Protein AF-A0A847A7P1-F1 (afdb_monomer_lite)

Sequence (71 aa):
PEIAAEVAAYVAYVTPVQGAQEAMADIDPSQVNNPAIFPSESDWTKLKQFRILTPEEDNRYSTAFQRALGL

Secondary structure (DSSP, 8-state):
-HHHHHHHHHH------TTHHHHHHHH-TTTTT-TTTS--HHHHTT--PPPPPPHHHHHHHHHHHHHHHT-

Radius of gyration: 17.79 Å; chains: 1; bounding box: 35×21×43 Å

Foldseek 3Di:
DLVQLLVCVVPVAAGPDPCSLVSVCVVPVVCSPPCRHVNDPVRVVVDDDDDDDDPVRVVVVVVVVVVVVVD

Structure (mmCIF, N/CA/C/O backbone):
data_AF-A0A847A7P1-F1
#
_entry.id   AF-A0A847A7P1-F1
#
loop_
_atom_site.group_PDB
_atom_site.id
_atom_site.type_symbol
_atom_site.label_atom_id
_atom_site.label_alt_id
_atom_site.label_comp_id
_atom_site.label_asym_id
_atom_site.label_entity_id
_atom_site.label_seq_id
_atom_site.pdbx_PDB_ins_code
_atom_site.Cartn_x
_atom_site.Cartn_y
_atom_site.Cartn_z
_atom_site.occupancy
_atom_site.B_iso_or_equiv
_atom_site.auth_seq_id
_atom_site.auth_comp_id
_atom_site.auth_asym_id
_atom_site.auth_atom_id
_atom_site.pdbx_PDB_model_num
ATOM 1 N N . PRO A 1 1 ? -10.681 10.423 10.399 1.00 94.44 1 PRO A N 1
ATOM 2 C CA . PRO A 1 1 ? -10.014 9.093 10.383 1.00 94.44 1 PRO A CA 1
ATOM 3 C C . PRO A 1 1 ? -10.951 7.984 9.887 1.00 94.44 1 PRO A C 1
ATOM 5 O O . PRO A 1 1 ? -10.541 7.118 9.130 1.00 94.44 1 PRO A O 1
ATOM 8 N N . GLU A 1 2 ? -12.220 8.091 10.261 1.00 96.62 2 GLU A N 1
ATOM 9 C CA . GLU A 1 2 ? -13.379 7.261 9.940 1.00 96.62 2 GLU A CA 1
ATOM 10 C C . GLU A 1 2 ? -13.559 7.069 8.431 1.00 96.62 2 GLU A C 1
ATOM 12 O O . GLU A 1 2 ? -13.550 5.942 7.960 1.00 96.62 2 GLU A O 1
ATOM 17 N N . ILE A 1 3 ? -13.596 8.155 7.647 1.00 97.38 3 ILE A N 1
ATOM 18 C CA . ILE A 1 3 ? -13.712 8.063 6.176 1.00 97.38 3 ILE A CA 1
ATOM 19 C C . ILE A 1 3 ? -12.517 7.303 5.579 1.00 97.38 3 ILE A C 1
ATOM 21 O O . ILE A 1 3 ? -12.665 6.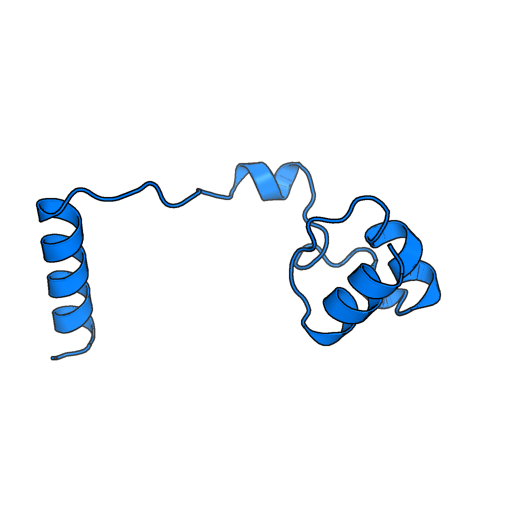508 4.657 1.00 97.38 3 ILE A O 1
ATOM 25 N N . ALA A 1 4 ? -11.311 7.527 6.108 1.00 97.25 4 ALA A N 1
ATOM 26 C CA . ALA A 1 4 ? -10.123 6.828 5.629 1.00 97.25 4 ALA A CA 1
ATOM 27 C C . ALA A 1 4 ? -10.145 5.338 6.005 1.00 97.25 4 ALA A C 1
ATOM 29 O O . ALA A 1 4 ? -9.679 4.516 5.222 1.00 97.25 4 ALA A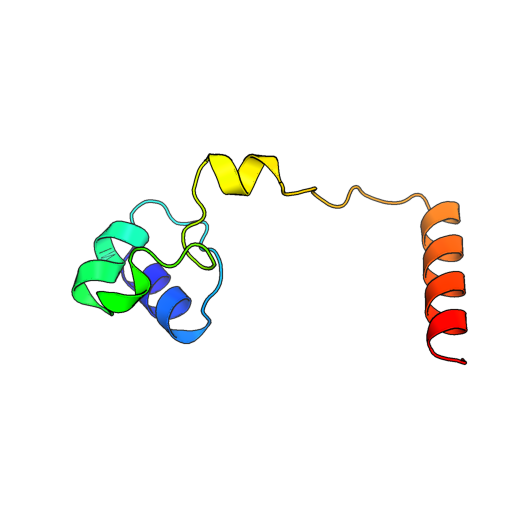 O 1
ATOM 30 N N . ALA A 1 5 ? -10.697 4.996 7.170 1.00 97.38 5 ALA A N 1
ATOM 31 C CA . ALA A 1 5 ? -10.894 3.622 7.609 1.00 97.38 5 ALA A CA 1
ATOM 32 C C . ALA A 1 5 ? -11.979 2.913 6.780 1.00 97.38 5 ALA A C 1
ATOM 34 O O . ALA A 1 5 ? -11.772 1.774 6.385 1.00 97.38 5 ALA A O 1
ATOM 35 N N . GLU A 1 6 ? -13.067 3.598 6.416 1.00 97.56 6 GLU A N 1
ATOM 36 C CA . GLU A 1 6 ? -14.108 3.074 5.520 1.00 97.56 6 GLU A CA 1
ATOM 37 C C . GLU A 1 6 ? -13.544 2.760 4.129 1.00 97.56 6 GLU A C 1
ATOM 39 O O . GLU A 1 6 ? -13.734 1.663 3.601 1.00 97.56 6 GLU A O 1
ATOM 44 N N . VAL A 1 7 ? -12.766 3.688 3.559 1.00 97.38 7 VAL A N 1
ATOM 45 C CA . VAL A 1 7 ? -12.084 3.454 2.279 1.00 97.38 7 VAL A CA 1
ATOM 46 C C . VAL A 1 7 ? -11.106 2.288 2.404 1.00 97.38 7 VAL A C 1
ATOM 48 O O . VAL A 1 7 ? -11.129 1.390 1.565 1.00 97.38 7 VAL A O 1
ATOM 51 N N . ALA A 1 8 ? -10.276 2.264 3.450 1.00 97.19 8 ALA A N 1
ATOM 52 C CA . ALA A 1 8 ? -9.310 1.193 3.675 1.00 97.19 8 ALA A CA 1
ATOM 53 C C . ALA A 1 8 ? -9.980 -0.178 3.865 1.00 97.19 8 ALA A C 1
ATOM 55 O O . ALA A 1 8 ? -9.464 -1.167 3.349 1.00 97.19 8 ALA A O 1
ATOM 56 N N . ALA A 1 9 ? -11.137 -0.239 4.530 1.00 96.56 9 ALA A N 1
ATOM 57 C CA . ALA A 1 9 ? -11.926 -1.458 4.692 1.00 96.56 9 ALA A CA 1
ATOM 58 C C . ALA A 1 9 ? -12.449 -1.967 3.342 1.00 96.56 9 ALA A C 1
ATOM 60 O O . ALA A 1 9 ? -12.433 -3.166 3.079 1.00 96.56 9 ALA A O 1
ATOM 61 N N . TYR A 1 10 ? -12.864 -1.052 2.461 1.00 96.69 10 TYR A N 1
ATOM 62 C CA . TYR A 1 10 ? -13.386 -1.403 1.144 1.00 96.69 10 TYR A CA 1
ATOM 63 C C . TYR A 1 10 ? -12.295 -1.844 0.155 1.00 96.69 10 TYR A C 1
ATOM 65 O O . TYR A 1 10 ? -12.480 -2.826 -0.563 1.00 96.69 10 TYR A O 1
ATOM 73 N N . VAL A 1 11 ? -11.161 -1.130 0.090 1.00 96.00 11 VAL A N 1
ATOM 74 C CA . VAL A 1 11 ? -10.105 -1.393 -0.914 1.00 96.00 11 VAL A CA 1
ATOM 75 C C . VAL A 1 11 ? -8.939 -2.242 -0.407 1.00 96.00 11 VAL A C 1
ATOM 77 O O . VAL A 1 11 ? -8.083 -2.617 -1.206 1.00 96.00 11 VAL A O 1
ATOM 80 N N . ALA A 1 12 ? -8.884 -2.526 0.897 1.00 94.25 12 ALA A N 1
ATOM 81 C CA . ALA A 1 12 ? -7.820 -3.285 1.555 1.00 94.25 12 ALA A CA 1
ATOM 82 C C . ALA A 1 12 ? -6.400 -2.774 1.228 1.00 94.25 12 ALA A C 1
ATOM 84 O O . ALA A 1 12 ? -5.516 -3.546 0.854 1.00 94.25 12 ALA A O 1
ATOM 85 N N . TYR A 1 13 ? -6.181 -1.460 1.362 1.00 94.88 13 TYR A N 1
ATOM 86 C CA . TYR A 1 13 ? -4.904 -0.802 1.062 1.00 94.88 13 TYR A CA 1
ATOM 87 C C . TYR A 1 13 ? -4.388 0.026 2.241 1.00 94.88 13 TYR A C 1
ATOM 89 O O . TYR A 1 13 ? -5.174 0.539 3.039 1.00 94.88 13 TYR A O 1
ATOM 97 N N . VAL A 1 14 ? -3.065 0.204 2.319 1.00 95.31 14 VAL A N 1
ATOM 98 C CA . VAL A 1 14 ? -2.420 0.996 3.377 1.00 95.31 14 VAL A CA 1
ATOM 99 C C . VAL A 1 14 ? -2.863 2.458 3.309 1.00 95.31 14 VAL A C 1
ATOM 101 O O . VAL A 1 14 ? -2.708 3.122 2.283 1.00 95.31 14 VAL A O 1
ATOM 104 N N . THR A 1 15 ? -3.392 2.970 4.420 1.00 94.88 15 THR A N 1
ATOM 105 C CA . THR A 1 15 ? -3.878 4.350 4.549 1.00 94.88 15 THR A CA 1
ATOM 106 C C . THR A 1 15 ? -2.821 5.267 5.178 1.00 94.88 15 THR A C 1
ATOM 108 O O . THR A 1 15 ? -2.159 4.868 6.136 1.00 94.88 15 THR A O 1
ATOM 111 N N . PRO A 1 16 ? -2.648 6.511 4.688 1.00 94.94 16 PRO A N 1
ATOM 112 C CA . PRO A 1 16 ? -1.701 7.465 5.268 1.00 94.94 16 PRO A CA 1
ATOM 113 C C . PRO A 1 16 ? -2.259 8.204 6.497 1.00 94.94 16 PRO A C 1
ATOM 115 O O . PRO A 1 16 ? -1.563 9.030 7.084 1.00 94.94 16 PRO A O 1
ATOM 118 N N . VAL A 1 17 ? -3.529 7.983 6.858 1.00 96.94 17 VAL A N 1
ATOM 119 C CA . VAL A 1 17 ? -4.218 8.752 7.901 1.00 96.94 17 VAL A CA 1
ATOM 120 C C . VAL A 1 17 ? -4.016 8.097 9.264 1.00 96.94 17 VAL A C 1
ATOM 122 O O . VAL A 1 17 ? -4.544 7.019 9.534 1.00 96.94 17 VAL A O 1
ATOM 125 N N . GLN A 1 18 ? -3.297 8.785 10.151 1.00 95.94 18 GLN A N 1
ATOM 126 C CA . GLN A 1 18 ? -3.194 8.397 11.558 1.00 95.94 18 GLN A CA 1
ATOM 127 C C . GLN A 1 18 ? -4.589 8.347 12.207 1.00 95.94 18 GLN A C 1
ATOM 129 O O . GLN A 1 18 ? -5.438 9.199 11.932 1.00 95.94 18 GLN A O 1
ATOM 134 N N . GLY A 1 19 ? -4.840 7.354 13.062 1.00 96.81 19 GLY A N 1
ATOM 135 C CA . GLY A 1 19 ? -6.153 7.150 13.684 1.00 96.81 19 GLY A CA 1
ATOM 136 C C . GLY A 1 19 ? -7.093 6.236 12.888 1.00 96.81 19 GLY A C 1
ATOM 137 O O . GLY A 1 19 ? -8.181 5.912 13.359 1.00 96.81 19 GLY A O 1
ATOM 138 N N . ALA A 1 20 ? -6.733 5.856 11.654 1.00 97.81 20 ALA A N 1
ATOM 139 C CA . ALA A 1 20 ? -7.585 5.005 10.825 1.00 97.81 20 ALA A CA 1
ATOM 140 C C . ALA A 1 20 ? -7.636 3.550 11.319 1.00 97.81 20 ALA A C 1
ATOM 142 O O . ALA A 1 20 ? -8.641 2.880 11.108 1.00 97.81 20 ALA A O 1
ATOM 143 N N . GLN A 1 21 ? -6.588 3.065 11.990 1.00 97.62 21 GLN A N 1
ATOM 144 C CA . GLN A 1 21 ? -6.573 1.717 12.562 1.00 97.62 21 GLN A CA 1
ATOM 145 C C . GLN A 1 21 ? -7.510 1.609 13.766 1.00 97.62 21 GLN A C 1
ATOM 147 O O . GLN A 1 21 ? -8.225 0.625 13.917 1.00 97.62 21 GLN A O 1
ATOM 152 N N . GLU A 1 22 ? -7.551 2.646 14.595 1.00 98.06 22 GLU A N 1
ATOM 153 C CA . GLU A 1 22 ? -8.451 2.747 15.734 1.00 98.06 22 GLU A CA 1
ATOM 154 C C . GLU A 1 22 ? -9.902 2.874 15.262 1.00 98.06 22 GLU A C 1
ATOM 156 O O . GLU A 1 22 ? -10.761 2.129 15.725 1.00 98.06 22 GLU A O 1
ATOM 161 N N . ALA A 1 23 ? -10.164 3.741 14.276 1.00 97.94 23 ALA A N 1
ATOM 162 C CA . ALA A 1 23 ? -11.495 3.895 13.683 1.00 97.94 23 ALA A CA 1
ATOM 163 C C . ALA A 1 23 ? -11.985 2.627 12.955 1.00 97.94 23 ALA A C 1
ATOM 165 O O . ALA A 1 23 ? -13.189 2.402 12.855 1.00 97.94 23 ALA A O 1
ATOM 166 N N . MET A 1 24 ? -11.072 1.769 12.479 1.00 98.12 24 MET A N 1
ATOM 167 C CA . MET A 1 24 ? -11.421 0.480 11.872 1.00 98.12 24 MET A CA 1
ATOM 168 C C . MET A 1 24 ? -12.173 -0.434 12.849 1.00 98.12 24 MET A C 1
ATOM 170 O O . MET A 1 24 ? -12.984 -1.241 12.406 1.00 98.12 24 MET A O 1
ATOM 174 N N . ALA A 1 25 ? -11.958 -0.301 14.162 1.00 97.94 25 ALA A N 1
ATOM 175 C CA . ALA A 1 25 ? -12.625 -1.139 15.157 1.00 97.94 25 ALA A CA 1
ATOM 176 C C . ALA A 1 25 ? -14.155 -0.988 15.146 1.00 97.94 25 ALA A C 1
ATOM 178 O O . ALA A 1 25 ? -14.853 -1.957 15.432 1.00 97.94 25 ALA A O 1
ATOM 179 N N . ASP A 1 26 ? -14.667 0.185 14.765 1.00 97.50 26 ASP A N 1
ATOM 180 C CA . ASP A 1 26 ? -16.107 0.444 14.659 1.00 97.50 26 ASP A CA 1
ATOM 181 C C . ASP A 1 26 ? -16.680 0.074 13.276 1.00 97.50 26 ASP A C 1
ATOM 183 O O . ASP A 1 26 ? -17.894 -0.066 13.127 1.00 97.50 26 ASP A O 1
ATOM 187 N N . ILE A 1 27 ? -15.819 -0.089 12.263 1.00 96.50 27 ILE A N 1
ATOM 188 C CA . ILE A 1 27 ? -16.200 -0.344 10.864 1.00 96.50 27 ILE A CA 1
ATOM 189 C C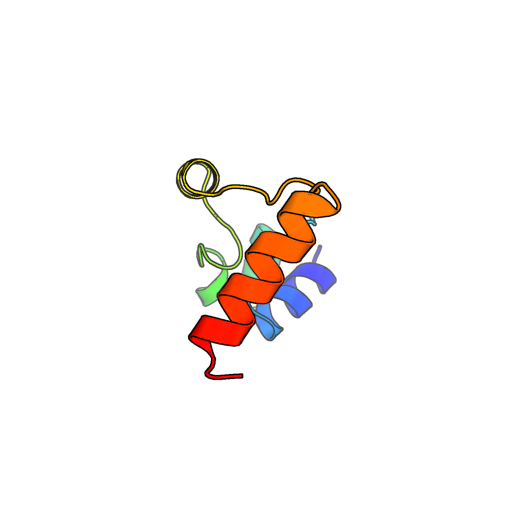 . ILE A 1 27 ? -16.107 -1.834 10.534 1.00 96.50 27 ILE A C 1
ATOM 191 O O . ILE A 1 27 ? -17.095 -2.449 10.139 1.00 96.50 27 ILE A O 1
ATOM 195 N N . ASP A 1 28 ? -14.919 -2.418 10.698 1.00 97.25 28 ASP A N 1
ATOM 196 C CA . ASP A 1 28 ? -14.663 -3.841 10.502 1.00 97.25 28 ASP A CA 1
ATOM 197 C C . ASP A 1 28 ? -13.571 -4.329 11.479 1.00 97.25 28 ASP A C 1
ATOM 199 O O . ASP A 1 28 ? -12.371 -4.286 11.173 1.00 97.25 28 ASP A O 1
ATOM 203 N N . PRO A 1 29 ? -13.967 -4.862 12.652 1.00 96.88 29 PRO A N 1
ATOM 204 C CA . PRO A 1 29 ? -13.040 -5.393 13.649 1.00 96.88 29 PRO A CA 1
ATOM 205 C C . PRO A 1 29 ? -12.084 -6.469 13.115 1.00 96.88 29 PRO A C 1
ATOM 207 O O . PRO A 1 29 ? -10.993 -6.646 13.660 1.00 96.88 29 PRO A O 1
ATOM 210 N N . SER A 1 30 ? -12.468 -7.200 12.059 1.00 96.44 30 SER A N 1
ATOM 211 C CA . SER A 1 30 ? -11.627 -8.254 11.481 1.00 96.44 30 SER A CA 1
ATOM 212 C C . SER A 1 30 ? -10.397 -7.698 10.756 1.00 96.44 30 SER A C 1
ATOM 214 O O . SER A 1 30 ? -9.398 -8.403 10.610 1.00 96.44 30 SER A O 1
ATOM 216 N N . GLN A 1 31 ? -10.446 -6.426 10.344 1.00 96.38 31 GLN A N 1
ATOM 217 C CA . GLN A 1 31 ? -9.403 -5.764 9.560 1.00 96.38 31 GLN A CA 1
ATOM 218 C C . GLN A 1 31 ? -8.448 -4.914 10.404 1.00 96.38 31 GLN A C 1
ATOM 220 O O . GLN A 1 31 ? -7.387 -4.536 9.913 1.00 96.38 31 GLN A O 1
ATOM 225 N N . VAL A 1 32 ? -8.763 -4.653 11.679 1.00 96.94 32 VAL A N 1
ATOM 226 C CA . VAL A 1 32 ? -7.950 -3.801 12.577 1.00 96.94 32 VAL A CA 1
ATOM 227 C C . VAL A 1 32 ? -6.492 -4.263 12.652 1.00 96.94 32 VAL A C 1
ATOM 229 O O . VAL A 1 32 ? -5.579 -3.445 12.703 1.00 96.94 32 VAL A O 1
ATOM 232 N N . ASN A 1 33 ? -6.267 -5.578 12.626 1.00 95.75 33 ASN A N 1
ATOM 233 C CA . ASN A 1 33 ? -4.935 -6.184 12.692 1.00 95.75 33 ASN A CA 1
ATOM 234 C C . ASN A 1 33 ? -4.460 -6.738 11.341 1.00 95.75 33 ASN A C 1
ATOM 236 O O . ASN A 1 33 ? -3.533 -7.545 11.313 1.00 95.75 33 ASN A O 1
ATOM 240 N N . ASN A 1 34 ? -5.095 -6.361 10.225 1.00 96.00 34 ASN A N 1
ATOM 241 C CA . ASN A 1 34 ? -4.674 -6.813 8.904 1.00 96.00 34 ASN A CA 1
ATOM 242 C C . ASN A 1 34 ? -3.371 -6.093 8.493 1.00 96.00 34 ASN A C 1
ATOM 244 O O . ASN A 1 34 ? -3.416 -4.898 8.187 1.00 96.00 34 ASN A O 1
ATOM 248 N N . PRO A 1 35 ? -2.221 -6.792 8.403 1.00 93.88 35 PRO A N 1
ATOM 249 C CA . PRO A 1 35 ? -0.938 -6.164 8.086 1.00 93.88 35 PRO A CA 1
ATOM 250 C C . PRO A 1 35 ? -0.858 -5.632 6.647 1.00 93.88 35 PRO A C 1
ATOM 252 O O . PRO A 1 35 ? 0.037 -4.850 6.341 1.00 93.88 35 PRO A O 1
ATOM 255 N N . ALA A 1 36 ? -1.779 -6.023 5.758 1.00 93.44 36 ALA A N 1
ATOM 256 C CA . ALA A 1 36 ? -1.874 -5.457 4.412 1.00 93.44 36 ALA A CA 1
ATOM 257 C C . ALA A 1 36 ? -2.465 -4.033 4.400 1.00 93.44 36 ALA A C 1
ATOM 259 O O . ALA A 1 36 ? -2.260 -3.295 3.438 1.00 93.44 36 ALA A O 1
ATOM 260 N N . ILE A 1 37 ? -3.176 -3.645 5.465 1.00 96.19 37 ILE A N 1
ATOM 261 C CA . ILE A 1 37 ? -3.788 -2.319 5.639 1.00 96.19 37 ILE A CA 1
ATOM 262 C C . ILE A 1 37 ? -3.013 -1.513 6.689 1.00 96.19 37 ILE A C 1
ATOM 264 O O . ILE A 1 37 ? -2.728 -0.333 6.484 1.00 96.19 37 ILE A O 1
ATOM 268 N N . PHE A 1 38 ? -2.622 -2.166 7.786 1.00 96.56 38 PHE A N 1
ATOM 269 C CA . PHE A 1 38 ? -1.895 -1.572 8.907 1.00 96.56 38 PHE A CA 1
ATOM 270 C C . PHE A 1 38 ? -0.593 -2.349 9.170 1.00 96.56 38 PHE A C 1
ATOM 272 O O . PHE A 1 38 ? -0.539 -3.182 10.078 1.00 96.56 38 PHE A O 1
ATOM 279 N N . PRO A 1 39 ? 0.461 -2.133 8.359 1.00 95.06 39 PRO A N 1
ATOM 280 C CA . PRO A 1 39 ? 1.709 -2.873 8.493 1.00 95.06 39 PRO A CA 1
ATOM 281 C C . PRO A 1 39 ? 2.403 -2.572 9.823 1.00 95.06 39 PRO A C 1
ATOM 283 O O . PRO A 1 39 ? 2.475 -1.417 10.253 1.00 95.06 39 PRO A O 1
ATOM 286 N N . SER A 1 40 ? 2.981 -3.603 10.439 1.00 94.00 40 SER A N 1
ATOM 287 C CA . SER A 1 40 ? 3.802 -3.438 11.640 1.00 94.00 40 SER A CA 1
ATOM 288 C C . SER A 1 40 ? 5.150 -2.788 11.312 1.00 94.00 40 SER A C 1
ATOM 290 O O . SER A 1 40 ? 5.609 -2.818 10.168 1.00 94.00 40 SER A O 1
ATOM 292 N N . GLU A 1 41 ? 5.863 -2.285 12.325 1.00 93.31 41 GLU A N 1
ATOM 293 C CA . GLU A 1 41 ? 7.248 -1.809 12.159 1.00 93.31 41 GLU A CA 1
ATOM 294 C C . GLU A 1 41 ? 8.149 -2.861 11.496 1.00 93.31 41 GLU A C 1
ATOM 296 O O . GLU A 1 41 ? 8.963 -2.535 10.632 1.00 93.31 41 GLU A O 1
ATOM 301 N N . SER A 1 42 ? 7.962 -4.141 11.836 1.00 94.88 42 SER A N 1
ATOM 302 C CA . SER A 1 42 ? 8.735 -5.233 11.240 1.00 94.88 42 SER A CA 1
ATOM 303 C C . SER A 1 42 ? 8.458 -5.415 9.745 1.00 94.88 42 SER A C 1
ATOM 305 O O . SER A 1 42 ? 9.365 -5.781 8.994 1.00 94.88 42 SER A O 1
ATOM 307 N N . ASP A 1 43 ? 7.242 -5.116 9.286 1.00 94.00 43 ASP A N 1
ATOM 308 C CA . ASP A 1 43 ? 6.879 -5.209 7.873 1.00 94.00 43 ASP A CA 1
ATOM 309 C C . ASP A 1 43 ? 7.524 -4.086 7.073 1.00 94.00 43 ASP A C 1
ATOM 311 O O . ASP A 1 43 ? 8.101 -4.348 6.016 1.00 94.00 43 ASP A O 1
ATOM 315 N N . TRP A 1 44 ? 7.561 -2.871 7.629 1.00 92.56 44 TRP A N 1
ATOM 316 C CA . TRP A 1 44 ? 8.234 -1.727 7.012 1.00 92.56 44 TRP A CA 1
ATOM 317 C C . TRP A 1 44 ? 9.716 -1.991 6.720 1.00 92.56 44 TRP A C 1
ATOM 319 O O . TRP A 1 44 ? 10.219 -1.547 5.688 1.00 92.56 44 TRP A O 1
ATOM 329 N N . THR A 1 45 ? 10.410 -2.780 7.549 1.00 94.69 45 THR A N 1
ATOM 330 C CA . THR A 1 45 ? 11.828 -3.122 7.309 1.00 94.69 45 THR A CA 1
ATOM 331 C C . THR A 1 45 ? 12.061 -3.971 6.052 1.00 94.69 45 THR A C 1
ATOM 333 O O . THR A 1 45 ? 13.154 -3.946 5.473 1.00 94.69 45 THR A O 1
ATOM 336 N N . LYS A 1 46 ? 11.039 -4.713 5.607 1.00 93.00 46 LYS A N 1
ATOM 337 C CA . LYS A 1 46 ? 11.106 -5.600 4.437 1.00 93.00 46 LYS A CA 1
ATOM 338 C C . LYS A 1 46 ? 10.864 -4.842 3.131 1.00 93.00 46 LYS A C 1
ATOM 340 O O . LYS A 1 46 ? 11.272 -5.311 2.069 1.00 93.00 46 LYS A O 1
ATOM 345 N N . LEU A 1 47 ? 10.209 -3.685 3.195 1.00 91.62 47 LEU A N 1
ATOM 346 C CA . LEU A 1 47 ? 9.798 -2.926 2.020 1.00 91.62 47 LEU A CA 1
ATOM 347 C C . LEU A 1 47 ? 10.961 -2.120 1.431 1.00 91.62 47 LEU A C 1
ATOM 349 O O . LEU A 1 47 ? 11.876 -1.681 2.130 1.00 91.62 47 LEU A O 1
ATOM 353 N N . LYS A 1 48 ? 10.920 -1.920 0.111 1.00 94.19 48 LYS A N 1
ATOM 354 C CA . LYS A 1 48 ? 11.860 -1.080 -0.639 1.00 94.19 48 LYS A CA 1
ATOM 355 C C . LYS A 1 48 ? 11.058 -0.102 -1.485 1.00 94.19 48 LYS A C 1
ATOM 357 O O . LYS A 1 48 ? 10.230 -0.521 -2.287 1.00 94.19 48 LYS A O 1
ATOM 362 N N . GLN A 1 49 ? 11.299 1.191 -1.303 1.00 92.31 49 GLN A N 1
ATOM 363 C CA . GLN A 1 49 ? 10.714 2.203 -2.177 1.00 92.31 49 GLN A CA 1
ATOM 364 C C . GLN A 1 49 ? 11.432 2.206 -3.524 1.00 92.31 49 GLN A C 1
ATOM 366 O O . GLN A 1 49 ? 12.662 2.121 -3.590 1.00 92.31 49 GLN A O 1
ATOM 371 N N . PHE A 1 50 ? 10.658 2.329 -4.599 1.00 94.69 50 PHE A N 1
ATOM 372 C CA . PHE A 1 50 ? 11.216 2.560 -5.922 1.00 94.69 50 PHE A CA 1
ATOM 373 C C . PHE A 1 50 ? 11.813 3.961 -5.974 1.00 94.69 50 PHE A C 1
ATOM 375 O O . PHE A 1 50 ? 11.139 4.952 -5.697 1.00 94.69 50 PHE A O 1
ATOM 382 N N . ARG A 1 51 ? 13.092 4.040 -6.337 1.00 96.06 51 ARG A N 1
ATOM 383 C CA . ARG A 1 51 ? 13.722 5.320 -6.654 1.00 96.06 51 ARG A CA 1
ATOM 384 C C . ARG A 1 51 ? 13.343 5.763 -8.061 1.00 96.06 51 ARG A C 1
ATOM 386 O O . ARG A 1 51 ? 13.028 4.938 -8.917 1.00 96.06 51 ARG A O 1
ATOM 393 N N . ILE A 1 52 ? 13.483 7.058 -8.31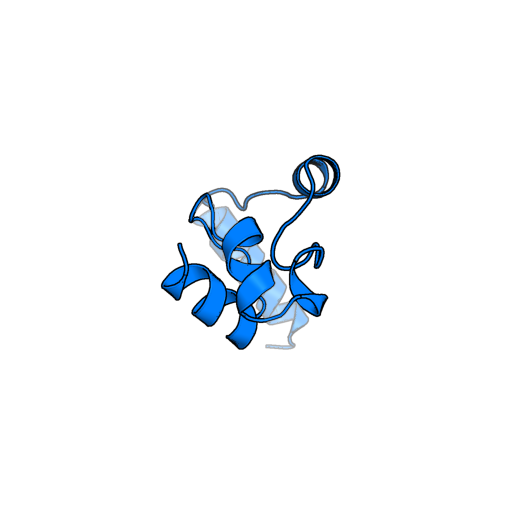3 1.00 97.38 52 ILE A N 1
ATOM 394 C CA . ILE A 1 52 ? 13.427 7.605 -9.668 1.00 97.38 52 ILE A CA 1
ATOM 395 C C . ILE A 1 52 ? 14.572 6.995 -10.494 1.00 97.38 52 ILE A C 1
ATOM 397 O O . ILE A 1 52 ? 15.702 6.842 -10.011 1.00 97.38 52 ILE A O 1
ATOM 401 N N . LEU A 1 53 ? 14.252 6.609 -11.726 1.00 97.81 53 LEU A N 1
ATOM 402 C CA . LEU A 1 53 ? 15.181 6.003 -12.674 1.00 97.81 53 LEU A CA 1
ATOM 403 C C . LEU A 1 53 ? 15.789 7.063 -13.594 1.00 97.81 53 LEU A C 1
ATOM 405 O O . LEU A 1 53 ? 15.151 8.071 -13.899 1.00 97.81 53 LEU A O 1
ATOM 409 N N . THR A 1 54 ? 17.018 6.831 -14.057 1.00 98.50 54 THR A N 1
ATOM 410 C CA . THR A 1 54 ? 17.563 7.610 -15.178 1.00 98.50 54 THR A CA 1
ATOM 411 C C . THR A 1 54 ? 16.894 7.181 -16.493 1.00 98.50 54 THR A C 1
ATOM 413 O O . THR A 1 54 ? 16.360 6.071 -16.567 1.00 98.50 54 THR A O 1
ATOM 416 N N . PRO A 1 55 ? 16.957 7.995 -17.566 1.00 98.50 55 PRO A N 1
ATOM 417 C CA . PRO A 1 55 ? 16.412 7.599 -18.868 1.00 98.50 55 PRO A CA 1
ATOM 418 C C . PRO A 1 55 ? 17.000 6.286 -19.413 1.00 98.50 55 PRO A C 1
ATOM 420 O O . PRO A 1 55 ? 16.293 5.494 -20.028 1.00 98.50 55 PRO A O 1
ATOM 423 N N . GLU A 1 56 ? 18.289 6.032 -19.164 1.00 98.50 56 GLU A N 1
ATOM 424 C CA . GLU A 1 56 ? 18.955 4.787 -19.568 1.00 98.50 56 GLU A CA 1
ATOM 425 C C . GLU A 1 56 ? 18.409 3.574 -18.799 1.00 98.50 56 GLU A C 1
ATOM 427 O O . GLU A 1 56 ? 18.138 2.523 -19.380 1.00 98.50 56 GLU A O 1
ATOM 432 N N . GLU A 1 57 ? 18.214 3.717 -17.487 1.00 98.38 57 GLU A N 1
ATOM 433 C CA . GLU A 1 57 ? 17.680 2.650 -16.641 1.00 98.38 57 GLU A CA 1
ATOM 434 C C . GLU A 1 57 ? 16.226 2.330 -16.969 1.00 98.38 57 GLU A C 1
ATOM 436 O O . GLU A 1 57 ? 15.871 1.154 -17.060 1.00 98.38 57 GLU A O 1
ATOM 441 N N . ASP A 1 58 ? 15.409 3.361 -17.183 1.00 98.19 58 ASP A N 1
ATOM 442 C CA . ASP A 1 58 ? 14.012 3.220 -17.585 1.00 98.19 58 ASP A CA 1
ATOM 443 C C . ASP A 1 58 ? 13.888 2.462 -18.915 1.00 98.19 58 ASP A C 1
ATOM 445 O O . ASP A 1 58 ? 13.161 1.467 -19.002 1.00 98.19 58 ASP A O 1
ATOM 449 N N . ASN A 1 59 ? 14.690 2.838 -19.922 1.00 98.44 59 ASN A N 1
ATOM 450 C CA . ASN A 1 59 ? 14.725 2.135 -21.203 1.00 98.44 59 ASN A CA 1
ATOM 451 C C . ASN A 1 59 ? 15.157 0.669 -21.043 1.00 98.44 59 ASN A C 1
ATOM 453 O O . ASN A 1 59 ? 14.528 -0.235 -21.607 1.00 98.44 59 ASN A O 1
ATOM 457 N N . ARG A 1 60 ? 16.200 0.417 -20.241 1.00 98.50 60 ARG A N 1
ATOM 458 C CA . ARG A 1 60 ? 16.712 -0.933 -19.987 1.00 98.50 60 ARG A CA 1
ATOM 459 C C . ARG A 1 60 ? 15.661 -1.826 -19.330 1.00 98.50 60 ARG A C 1
ATOM 461 O O . ARG A 1 60 ? 15.454 -2.950 -19.793 1.00 98.50 60 ARG A O 1
ATOM 468 N N . TYR A 1 61 ? 15.015 -1.362 -18.261 1.00 97.94 61 TYR A N 1
ATOM 469 C CA . TYR A 1 61 ? 14.028 -2.166 -17.536 1.00 97.94 61 TYR A CA 1
ATOM 470 C C . TYR A 1 61 ? 12.737 -2.348 -18.334 1.00 97.94 61 TYR A C 1
ATOM 472 O O . TYR A 1 61 ? 12.217 -3.461 -18.372 1.00 97.94 61 TYR A O 1
ATOM 480 N N . SER A 1 62 ? 12.277 -1.317 -19.049 1.00 97.62 62 SER A N 1
ATOM 481 C CA . SER A 1 62 ? 11.107 -1.414 -19.930 1.00 97.62 62 SER A CA 1
ATOM 482 C C . SER A 1 62 ? 11.326 -2.425 -21.058 1.00 97.62 62 SER A C 1
ATOM 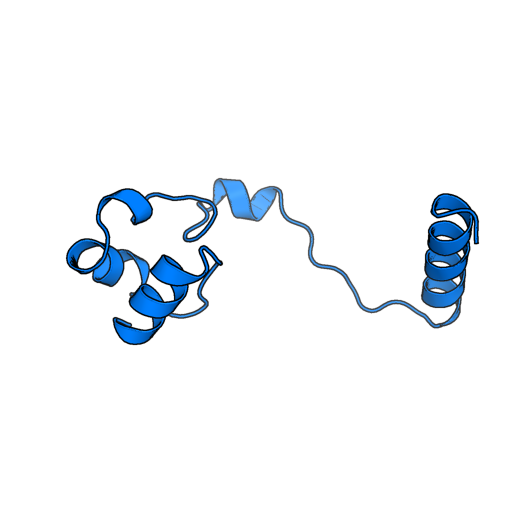484 O O . SER A 1 62 ? 10.481 -3.289 -21.287 1.00 97.62 62 SER A O 1
ATOM 486 N N . THR A 1 63 ? 12.498 -2.399 -21.703 1.00 98.19 63 THR A N 1
ATOM 487 C CA . THR A 1 63 ? 12.858 -3.370 -22.752 1.00 98.19 63 THR A CA 1
ATOM 488 C C . THR A 1 63 ? 12.940 -4.794 -22.197 1.00 98.19 63 THR A C 1
ATOM 490 O O . THR A 1 63 ? 12.462 -5.745 -22.817 1.00 98.19 63 THR A O 1
ATOM 493 N N . ALA A 1 64 ? 13.543 -4.967 -21.015 1.00 98.38 64 ALA A N 1
ATOM 494 C CA . ALA A 1 64 ? 13.620 -6.273 -20.364 1.00 98.38 64 ALA A CA 1
ATOM 495 C C . ALA A 1 64 ? 12.227 -6.819 -20.014 1.00 98.38 64 ALA A C 1
ATOM 497 O O . ALA A 1 64 ? 11.973 -8.008 -20.209 1.00 98.38 64 ALA A O 1
ATOM 498 N N . PHE A 1 65 ? 11.322 -5.954 -19.549 1.00 98.06 65 PHE A N 1
ATOM 499 C CA . PHE A 1 65 ? 9.949 -6.325 -19.229 1.00 98.06 65 PHE A CA 1
ATOM 500 C C . PHE A 1 65 ? 9.151 -6.719 -20.479 1.00 98.06 65 PHE A C 1
ATOM 502 O O . PHE A 1 65 ? 8.525 -7.774 -20.481 1.00 98.06 65 PHE A O 1
ATOM 509 N N . GLN A 1 66 ? 9.242 -5.951 -21.571 1.00 98.38 66 GLN A N 1
ATOM 510 C CA . GLN A 1 66 ? 8.614 -6.302 -22.856 1.00 98.38 66 GLN A CA 1
ATOM 511 C C . GLN A 1 66 ? 9.075 -7.672 -23.361 1.00 98.38 66 GLN A C 1
ATOM 513 O O . GLN A 1 66 ? 8.247 -8.523 -23.679 1.00 98.38 66 GLN A O 1
ATOM 518 N N . ARG A 1 67 ? 10.386 -7.938 -23.306 1.00 97.94 67 ARG A N 1
ATOM 519 C CA . ARG A 1 67 ? 10.935 -9.249 -23.670 1.00 97.94 67 ARG A CA 1
ATOM 520 C C . ARG A 1 67 ? 10.378 -10.374 -22.797 1.00 97.94 67 ARG A C 1
ATOM 522 O O . ARG A 1 67 ? 10.091 -11.449 -23.313 1.00 97.94 67 ARG A O 1
ATOM 529 N N . ALA A 1 68 ? 10.229 -10.149 -21.489 1.00 97.88 68 ALA A N 1
ATOM 530 C CA . ALA A 1 68 ? 9.643 -11.134 -20.579 1.00 97.88 68 ALA A CA 1
ATOM 531 C C . ALA A 1 68 ? 8.162 -11.416 -20.893 1.00 97.88 68 ALA A C 1
ATOM 533 O O . ALA A 1 68 ? 7.702 -12.537 -20.689 1.00 97.88 68 ALA A O 1
ATOM 534 N N . LEU A 1 69 ? 7.438 -10.426 -21.426 1.00 97.31 69 LEU A N 1
ATOM 535 C CA . LEU A 1 69 ? 6.069 -10.576 -21.929 1.00 97.31 69 LEU A CA 1
ATOM 536 C C . LEU A 1 69 ? 5.992 -11.227 -23.323 1.00 97.31 69 LEU A C 1
ATOM 538 O O . LEU A 1 69 ? 4.898 -11.575 -23.760 1.00 97.31 69 LEU A O 1
ATOM 542 N N . GLY A 1 70 ? 7.123 -11.404 -24.016 1.00 94.50 70 GLY A N 1
ATOM 543 C CA . GLY A 1 70 ? 7.177 -11.936 -25.381 1.00 94.50 70 GLY A CA 1
ATOM 544 C C . GLY A 1 70 ? 6.806 -10.922 -26.469 1.00 94.50 70 GLY A C 1
ATOM 545 O O . GLY A 1 70 ? 6.410 -11.335 -27.559 1.00 94.50 70 GLY A O 1
ATOM 546 N N . LEU A 1 71 ? 6.905 -9.625 -26.161 1.00 86.81 71 LEU A N 1
ATOM 547 C CA . LEU A 1 71 ? 6.671 -8.509 -27.082 1.00 86.81 71 LEU A CA 1
ATOM 548 C C . LEU A 1 71 ? 7.968 -8.029 -27.744 1.00 86.81 71 LEU A C 1
ATOM 550 O O . LEU A 1 71 ? 9.045 -8.151 -27.110 1.00 86.81 71 LEU A O 1
#

pLDDT: mean 96.24,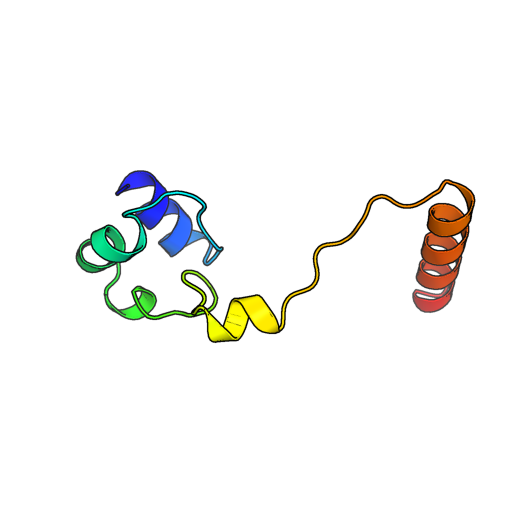 std 2.08, range [86.81, 98.5]